Protein AF-A0A8H5ZU54-F1 (afdb_monomer_lite)

Foldseek 3Di:
DEAEAAPVVVLPDPPCPVNNVVRVVLLVVLVVCLVPDQAAYEHEDAAPPDDDNVPDPPSQVSCVVVQWHHHYPVNVVVVVVVPVVDSDHYDYDTDGNAAEVPRDDPDPDPVCVVVRHYDDDPVPDPDPDPPPDD

Secondary structure (DSSP, 8-state):
-EEEEE-GGGGT-TT-HHHHHHHHHHHHHHHHHTTTS--EEEEE-PBSSSSTTTT-HHHHHHHHHTTEEPBPHHHHHHHHHHHTTS--SEEEE-EE-PBPTTPPPSS--HHHHHH--BPPPGGGSPPPPP----

Sequence (134 aa):
MVLFSSCGQFFGFPGQASYASGNAFLDALATYRSQGDNTVAMQWTSWNEIGMATSSAFVKAELATKGITGISREEAFQAWMHISKYNIDHAVVLLGHTLEEGEPLPLPSPLLADIAIRKISSYLIPPPTPISCF

Structure (mmCIF, N/CA/C/O backbone):
data_AF-A0A8H5ZU54-F1
#
_entry.id   AF-A0A8H5ZU54-F1
#
loop_
_atom_site.group_PDB
_atom_site.id
_atom_site.type_symbol
_atom_site.label_atom_id
_atom_site.label_alt_id
_atom_site.label_comp_id
_atom_site.label_asym_id
_atom_site.label_entity_id
_atom_site.label_seq_id
_atom_site.pdbx_PDB_ins_code
_atom_site.Cartn_x
_atom_site.Cartn_y
_atom_site.Cartn_z
_atom_site.occupancy
_atom_site.B_iso_or_equiv
_atom_site.auth_seq_id
_atom_site.auth_comp_id
_atom_site.auth_asym_id
_atom_site.auth_atom_id
_atom_site.pdbx_PDB_model_num
ATOM 1 N N . MET A 1 1 ? 16.204 -4.373 -6.348 1.00 91.38 1 MET A N 1
ATOM 2 C CA . MET A 1 1 ? 15.835 -2.969 -6.034 1.00 91.38 1 MET A CA 1
ATOM 3 C C . MET A 1 1 ? 14.470 -2.934 -5.352 1.00 91.38 1 MET A C 1
ATOM 5 O O . MET A 1 1 ? 13.627 -3.744 -5.706 1.00 91.38 1 MET A O 1
ATOM 9 N N . VAL A 1 2 ? 14.231 -2.020 -4.405 1.00 95.38 2 VAL A N 1
ATOM 10 C CA . VAL A 1 2 ? 12.900 -1.841 -3.793 1.00 95.38 2 VAL A CA 1
ATOM 11 C C . VAL A 1 2 ? 12.373 -0.446 -4.103 1.00 95.38 2 VAL A C 1
ATOM 13 O O . VAL A 1 2 ? 13.048 0.543 -3.821 1.00 95.38 2 VAL A O 1
ATOM 16 N N . LEU A 1 3 ? 11.185 -0.378 -4.696 1.00 96.94 3 LEU A N 1
ATOM 17 C CA . LEU A 1 3 ? 10.477 0.855 -5.021 1.00 96.94 3 LEU A CA 1
ATOM 18 C C . LEU A 1 3 ? 9.355 1.081 -4.008 1.00 96.94 3 LEU A C 1
ATOM 20 O O . LEU A 1 3 ? 8.595 0.167 -3.690 1.00 96.94 3 LEU A O 1
ATOM 24 N N . PHE A 1 4 ? 9.254 2.307 -3.506 1.00 95.69 4 PHE A N 1
ATOM 25 C CA . PHE A 1 4 ? 8.218 2.706 -2.559 1.00 95.69 4 PHE A CA 1
ATOM 26 C C . PHE A 1 4 ? 7.066 3.318 -3.347 1.00 95.69 4 PHE A C 1
ATOM 28 O O . PHE A 1 4 ? 7.107 4.494 -3.701 1.00 95.69 4 PHE A O 1
ATOM 35 N N . SER A 1 5 ? 6.082 2.478 -3.648 1.00 95.38 5 SER A N 1
ATOM 36 C CA . SER A 1 5 ? 4.835 2.851 -4.305 1.00 95.38 5 SER A CA 1
ATOM 37 C C . SER A 1 5 ? 3.727 3.040 -3.256 1.00 95.38 5 SER A C 1
ATOM 39 O O . SER A 1 5 ? 3.948 2.903 -2.047 1.00 95.38 5 SER A O 1
ATOM 41 N N . SER A 1 6 ? 2.507 3.329 -3.698 1.00 92.94 6 SER A N 1
ATOM 42 C CA . SER A 1 6 ? 1.345 3.497 -2.833 1.00 92.94 6 SER A CA 1
ATOM 43 C C . SER A 1 6 ? 0.110 2.819 -3.399 1.00 92.94 6 SER A C 1
ATOM 45 O O . SER A 1 6 ? -0.189 2.909 -4.586 1.00 92.94 6 SER A O 1
ATOM 47 N N . CYS A 1 7 ? -0.670 2.210 -2.511 1.00 90.62 7 CYS A N 1
ATOM 48 C CA . CYS A 1 7 ? -1.976 1.651 -2.841 1.00 90.62 7 CYS A CA 1
ATOM 49 C C . CYS A 1 7 ? -3.119 2.679 -2.709 1.00 90.62 7 CYS A C 1
ATOM 51 O O . CYS A 1 7 ? -4.286 2.324 -2.856 1.00 90.62 7 CYS A O 1
ATOM 53 N N . GLY A 1 8 ? -2.819 3.961 -2.443 1.00 83.94 8 GLY A N 1
ATOM 54 C CA . GLY A 1 8 ? -3.826 5.012 -2.227 1.00 83.94 8 GLY A CA 1
ATOM 55 C C . GLY A 1 8 ? -4.793 5.209 -3.403 1.00 83.94 8 GLY A C 1
ATOM 56 O O . GLY A 1 8 ? -5.949 5.585 -3.215 1.00 83.94 8 GLY A O 1
ATOM 57 N N . 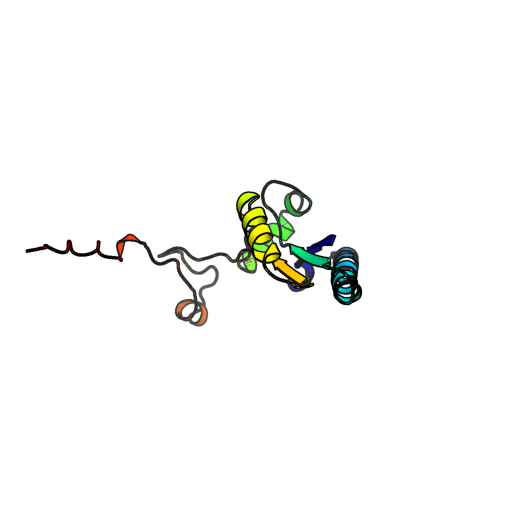GLN A 1 9 ? -4.341 4.883 -4.613 1.00 83.00 9 GLN A N 1
ATOM 58 C CA . GLN A 1 9 ? -5.141 4.886 -5.839 1.00 83.00 9 GLN A CA 1
ATOM 59 C C . GLN A 1 9 ? -6.335 3.919 -5.807 1.00 83.00 9 GLN A C 1
ATOM 61 O O . GLN A 1 9 ? -7.357 4.218 -6.418 1.00 83.00 9 GLN A O 1
ATOM 66 N N . PHE A 1 10 ? -6.269 2.822 -5.042 1.00 84.81 10 PHE A N 1
ATOM 67 C CA . PHE A 1 10 ? -7.401 1.898 -4.884 1.00 84.81 10 PHE A CA 1
ATOM 68 C C . PHE A 1 10 ? -8.570 2.517 -4.114 1.00 84.81 10 PHE A C 1
ATOM 70 O O . PHE A 1 10 ? -9.707 2.077 -4.254 1.00 84.81 10 PHE A O 1
ATOM 77 N N . PHE A 1 11 ? -8.302 3.551 -3.314 1.00 81.88 11 PHE A N 1
ATOM 78 C CA . PHE A 1 11 ? -9.310 4.211 -2.486 1.00 81.88 11 PHE A CA 1
ATOM 79 C C . PHE A 1 11 ? -9.875 5.481 -3.126 1.00 81.88 11 PHE A C 1
ATOM 81 O O . PHE A 1 11 ? -10.866 6.012 -2.626 1.00 81.88 11 PHE A O 1
ATOM 88 N N . GLY A 1 12 ? -9.282 5.945 -4.233 1.00 75.94 12 GLY A N 1
ATOM 89 C CA . GLY A 1 12 ? -9.834 7.017 -5.062 1.00 75.94 12 GLY A CA 1
ATOM 90 C C . GLY A 1 12 ? -9.888 8.389 -4.385 1.00 75.94 12 GLY A C 1
ATOM 91 O O . GLY A 1 12 ? -10.869 9.109 -4.553 1.00 75.94 12 GLY A O 1
ATOM 92 N N . PHE A 1 13 ? -8.863 8.771 -3.615 1.00 77.44 13 PHE A N 1
ATOM 93 C CA . PHE A 1 13 ? -8.866 10.071 -2.937 1.00 77.44 13 PHE A CA 1
ATOM 94 C C . PHE A 1 13 ? -8.803 11.246 -3.935 1.00 77.44 13 PHE A C 1
ATOM 96 O O . PHE A 1 13 ? -7.914 11.277 -4.797 1.00 77.44 13 PHE A O 1
ATOM 103 N N . PRO A 1 14 ? -9.688 12.254 -3.808 1.00 79.81 14 PRO A N 1
ATOM 104 C CA . PRO A 1 14 ? -9.642 13.451 -4.640 1.00 79.81 14 PRO A CA 1
ATOM 105 C C . PRO A 1 14 ? -8.274 14.147 -4.598 1.00 79.81 14 PRO A C 1
ATOM 107 O O . PRO A 1 14 ? -7.626 14.221 -3.555 1.00 79.81 14 PRO A O 1
ATOM 110 N N . GLY A 1 15 ? -7.828 14.671 -5.743 1.00 83.94 15 GLY A N 1
ATOM 111 C CA . GLY A 1 15 ? -6.566 15.415 -5.852 1.00 83.94 15 GLY A CA 1
ATOM 112 C C . GLY A 1 15 ? -5.295 14.559 -5.936 1.00 83.94 15 GLY A C 1
ATOM 113 O O . GLY A 1 15 ? -4.207 15.115 -6.041 1.00 83.94 15 GLY A O 1
ATOM 114 N N . GLN A 1 16 ? -5.403 13.226 -5.947 1.00 85.31 16 GLN A N 1
ATOM 115 C CA . GLN A 1 16 ? -4.245 12.321 -5.997 1.00 85.31 16 GLN A CA 1
ATOM 116 C C . GLN A 1 16 ? -3.862 11.861 -7.413 1.00 85.31 16 GLN A C 1
ATOM 118 O O . GLN A 1 16 ? -3.058 10.950 -7.545 1.00 85.31 16 GLN A O 1
ATOM 123 N N . ALA A 1 17 ? -4.385 12.463 -8.487 1.00 89.44 17 ALA A N 1
ATOM 124 C CA . ALA A 1 17 ? -4.145 11.981 -9.857 1.00 89.44 17 ALA A CA 1
ATOM 125 C C . ALA A 1 17 ? -2.649 11.940 -10.238 1.00 89.44 17 ALA A C 1
ATOM 127 O O . ALA A 1 17 ? -2.158 10.921 -10.730 1.00 89.44 17 ALA A O 1
ATOM 128 N N . SER A 1 18 ? -1.902 13.013 -9.960 1.00 91.75 18 SER A N 1
ATOM 129 C CA . SER A 1 18 ? -0.455 13.059 -10.219 1.00 91.75 18 SER A CA 1
ATOM 130 C C . SER A 1 18 ? 0.317 12.078 -9.333 1.00 91.75 18 SER A C 1
ATOM 132 O O . SER A 1 18 ? 1.248 11.426 -9.799 1.00 91.75 18 SER A O 1
ATOM 134 N N . TYR A 1 19 ? -0.098 11.934 -8.070 1.00 90.56 19 TYR A N 1
ATOM 135 C CA . TYR A 1 19 ? 0.495 10.981 -7.132 1.00 90.56 19 TYR A CA 1
ATOM 136 C C . TYR A 1 19 ? 0.261 9.534 -7.585 1.00 90.56 19 TYR A C 1
ATOM 138 O O . TYR A 1 19 ? 1.207 8.759 -7.681 1.00 90.56 19 TYR A O 1
ATOM 146 N N . ALA A 1 20 ? -0.974 9.182 -7.941 1.00 92.19 20 ALA A N 1
ATOM 147 C CA . ALA A 1 20 ? -1.340 7.877 -8.480 1.00 92.19 20 ALA A CA 1
ATOM 148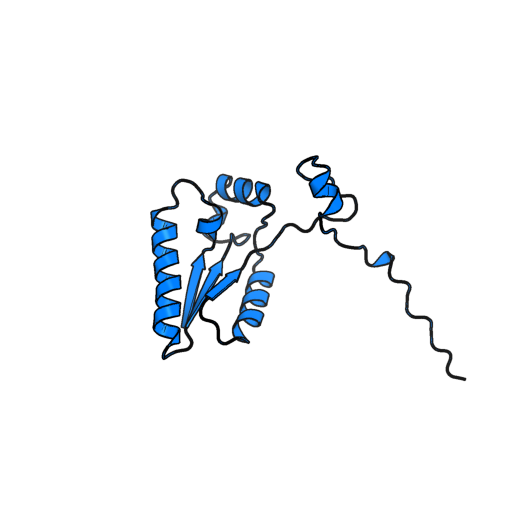 C C . ALA A 1 20 ? -0.552 7.561 -9.756 1.00 92.19 20 ALA A C 1
ATOM 150 O O . ALA A 1 20 ? 0.022 6.487 -9.865 1.00 92.19 20 ALA A O 1
ATOM 151 N N . SER A 1 21 ? -0.420 8.525 -10.672 1.00 94.69 21 SER A N 1
ATOM 152 C CA . SER A 1 21 ? 0.358 8.343 -11.906 1.00 94.69 21 SER A CA 1
ATOM 153 C C . SER A 1 21 ? 1.836 8.037 -11.627 1.00 94.69 21 SER A C 1
ATOM 155 O O . SER A 1 21 ? 2.416 7.157 -12.260 1.00 94.69 21 SER A O 1
ATOM 157 N N . GLY A 1 22 ? 2.444 8.727 -10.656 1.00 95.75 22 GLY A N 1
ATOM 158 C CA . GLY A 1 22 ? 3.823 8.463 -10.238 1.00 95.75 22 GLY A CA 1
ATOM 159 C C . GLY A 1 22 ? 4.000 7.076 -9.616 1.00 95.75 22 GLY A C 1
ATOM 160 O O . GLY A 1 22 ? 4.949 6.372 -9.949 1.00 95.75 22 GLY A O 1
ATOM 161 N N . ASN A 1 23 ? 3.068 6.653 -8.762 1.00 96.19 23 ASN A N 1
ATOM 162 C CA . ASN A 1 23 ? 3.100 5.321 -8.153 1.00 96.19 23 ASN A CA 1
ATOM 163 C C . ASN A 1 23 ? 2.852 4.210 -9.188 1.00 96.19 23 ASN A C 1
ATOM 165 O O . ASN A 1 23 ? 3.613 3.248 -9.236 1.00 96.19 23 ASN A O 1
ATOM 169 N N . ALA A 1 24 ? 1.898 4.398 -10.103 1.00 95.81 24 ALA A N 1
ATOM 170 C CA . ALA A 1 24 ? 1.651 3.478 -11.211 1.00 95.81 24 ALA A CA 1
ATOM 171 C C . ALA A 1 24 ? 2.881 3.313 -12.121 1.00 95.81 24 ALA A C 1
ATOM 173 O O . ALA A 1 24 ? 3.162 2.213 -12.595 1.00 95.81 24 ALA A O 1
ATOM 174 N N . PHE A 1 25 ? 3.658 4.382 -12.334 1.00 97.12 25 PHE A N 1
ATOM 175 C CA . PHE A 1 25 ? 4.942 4.282 -13.028 1.00 97.12 25 PHE A CA 1
ATOM 176 C C . PHE A 1 25 ? 5.937 3.389 -12.273 1.00 97.12 25 PHE A C 1
ATOM 178 O O . PHE A 1 25 ? 6.599 2.568 -12.903 1.00 97.12 25 PHE A O 1
ATOM 185 N N . LEU A 1 26 ? 6.043 3.509 -10.944 1.00 97.44 26 LEU A N 1
ATOM 186 C CA . LEU A 1 26 ? 6.920 2.649 -10.138 1.00 97.44 26 LEU A CA 1
ATOM 187 C C . LEU A 1 26 ? 6.487 1.179 -10.192 1.00 97.44 26 LEU A C 1
ATOM 189 O O . LEU A 1 26 ? 7.338 0.301 -10.335 1.00 97.44 26 LEU A O 1
ATOM 193 N N . ASP A 1 27 ? 5.181 0.919 -10.133 1.00 96.94 27 ASP A N 1
ATOM 194 C CA . ASP A 1 27 ? 4.613 -0.429 -10.239 1.00 96.94 27 ASP A CA 1
ATOM 195 C C . ASP A 1 27 ? 4.935 -1.060 -11.610 1.00 96.94 27 ASP A C 1
ATOM 197 O O . ASP A 1 27 ? 5.428 -2.190 -11.703 1.00 96.94 27 ASP A O 1
ATOM 201 N N . ALA A 1 28 ? 4.745 -0.296 -12.691 1.00 97.00 28 ALA A N 1
ATOM 202 C CA . ALA A 1 28 ? 5.087 -0.725 -14.045 1.00 97.00 28 ALA A CA 1
ATOM 203 C C . ALA A 1 28 ? 6.603 -0.905 -14.234 1.00 97.00 28 ALA A C 1
ATOM 205 O O . ALA A 1 28 ? 7.041 -1.843 -14.901 1.00 97.00 28 ALA A O 1
ATOM 206 N N . LEU A 1 29 ? 7.421 -0.042 -13.624 1.00 96.75 29 LEU A N 1
ATOM 207 C CA . LEU A 1 29 ? 8.878 -0.145 -13.667 1.00 96.75 29 LEU A CA 1
ATOM 208 C C . LEU A 1 29 ? 9.374 -1.415 -12.969 1.00 96.75 29 LEU A C 1
ATOM 210 O O . LEU A 1 29 ? 10.289 -2.060 -13.483 1.00 96.75 29 LEU A O 1
ATOM 214 N N . ALA A 1 30 ? 8.787 -1.793 -11.830 1.00 97.19 30 ALA A N 1
ATOM 215 C CA . ALA A 1 30 ? 9.121 -3.050 -11.165 1.00 97.19 30 ALA A CA 1
ATOM 216 C C . ALA A 1 30 ? 8.806 -4.253 -12.061 1.00 97.19 30 ALA A C 1
ATOM 218 O O . ALA A 1 30 ? 9.683 -5.088 -12.272 1.00 97.19 30 ALA A O 1
ATOM 219 N N . THR A 1 31 ? 7.624 -4.263 -12.681 1.00 96.12 31 THR A N 1
ATOM 220 C CA . THR A 1 31 ? 7.200 -5.306 -13.634 1.00 96.12 31 THR A CA 1
ATOM 221 C C . THR A 1 31 ? 8.129 -5.397 -14.849 1.00 96.12 31 THR A C 1
ATOM 223 O O . THR A 1 31 ? 8.493 -6.478 -15.301 1.00 96.12 31 THR A O 1
ATOM 226 N N . TYR A 1 32 ? 8.555 -4.259 -15.399 1.00 96.00 32 TYR A N 1
ATOM 227 C CA . TYR A 1 32 ? 9.497 -4.245 -16.519 1.00 96.00 32 TYR A CA 1
ATOM 228 C C . TYR A 1 32 ? 10.866 -4.819 -16.120 1.00 96.00 32 TYR A C 1
ATOM 230 O O . TYR A 1 32 ? 11.486 -5.562 -16.879 1.00 96.00 32 TYR A O 1
ATOM 238 N N . ARG A 1 33 ? 11.344 -4.491 -14.914 1.00 95.31 33 ARG A N 1
ATOM 239 C CA . ARG A 1 33 ? 12.658 -4.924 -14.419 1.00 95.31 33 ARG A CA 1
ATOM 240 C C . ARG A 1 33 ? 12.682 -6.362 -13.914 1.00 95.31 33 ARG A C 1
ATOM 242 O O . ARG A 1 33 ? 13.750 -6.971 -13.968 1.00 95.31 33 ARG A O 1
ATOM 249 N N . SER A 1 34 ? 11.548 -6.909 -13.475 1.00 92.31 34 SER A N 1
ATOM 250 C CA . SER A 1 34 ? 11.443 -8.274 -12.937 1.00 92.31 34 SER A CA 1
ATOM 251 C C . SER A 1 34 ? 11.844 -9.363 -13.939 1.00 92.31 34 SER A C 1
ATOM 253 O O . SER A 1 34 ? 12.181 -10.478 -13.552 1.00 92.31 34 SER A O 1
ATOM 255 N N . GLN A 1 35 ? 11.921 -9.013 -15.226 1.00 87.50 35 GLN A N 1
ATOM 256 C CA . GLN A 1 35 ? 12.395 -9.875 -16.310 1.00 87.50 35 GLN A CA 1
ATOM 257 C C . GLN A 1 35 ? 13.911 -10.145 -16.286 1.00 87.50 35 GLN A C 1
ATOM 259 O O . GLN A 1 35 ? 14.369 -11.073 -16.950 1.00 87.50 35 GLN A O 1
ATOM 264 N N . GLY A 1 36 ? 14.702 -9.349 -15.559 1.00 88.06 36 GLY A N 1
ATOM 265 C CA . GLY A 1 36 ? 16.167 -9.477 -15.544 1.00 88.06 36 GLY A CA 1
ATOM 266 C C . GLY A 1 36 ? 16.859 -9.064 -14.244 1.00 88.06 36 GLY A C 1
ATOM 267 O O . GLY A 1 36 ? 18.074 -9.203 -14.135 1.00 88.06 36 GLY A O 1
ATOM 268 N N . ASP A 1 37 ? 16.115 -8.560 -13.262 1.00 90.00 37 ASP A N 1
ATOM 269 C CA . ASP A 1 37 ? 16.603 -8.185 -11.935 1.00 90.00 37 ASP A CA 1
ATOM 270 C C . ASP A 1 37 ? 15.496 -8.414 -10.896 1.00 90.00 37 ASP A C 1
ATOM 272 O O . ASP A 1 37 ? 14.309 -8.325 -11.201 1.00 90.00 37 ASP A O 1
ATOM 276 N N . ASN A 1 38 ? 15.869 -8.651 -9.641 1.00 90.62 38 ASN A N 1
ATOM 277 C CA . ASN A 1 38 ? 14.921 -8.730 -8.537 1.00 90.62 38 ASN A CA 1
ATOM 278 C C . ASN A 1 38 ? 14.516 -7.307 -8.114 1.00 90.62 38 ASN A C 1
ATOM 280 O O . ASN A 1 38 ? 15.155 -6.676 -7.263 1.00 90.62 38 ASN A O 1
ATOM 284 N N . THR A 1 39 ? 13.487 -6.763 -8.765 1.00 95.75 39 THR A N 1
ATOM 285 C CA . THR A 1 39 ? 12.883 -5.469 -8.426 1.00 95.75 39 THR A CA 1
ATOM 286 C C . THR A 1 39 ? 11.454 -5.659 -7.937 1.00 95.75 39 THR A C 1
ATOM 288 O O . THR A 1 39 ? 10.651 -6.251 -8.645 1.00 95.75 39 THR A O 1
ATOM 291 N N . VAL A 1 40 ? 11.133 -5.085 -6.775 1.00 96.88 40 VAL A N 1
ATOM 292 C CA . VAL A 1 40 ? 9.785 -5.105 -6.190 1.00 96.88 40 VAL A CA 1
ATOM 293 C C . VAL A 1 40 ? 9.286 -3.688 -5.917 1.00 96.88 40 VAL A C 1
ATOM 295 O O . VAL A 1 40 ? 10.014 -2.863 -5.359 1.00 96.88 40 VAL A O 1
ATOM 298 N N . ALA A 1 41 ? 8.042 -3.401 -6.294 1.00 97.81 41 ALA A N 1
ATOM 299 C CA . ALA A 1 41 ? 7.293 -2.231 -5.858 1.00 97.81 41 ALA A CA 1
ATOM 300 C C . ALA A 1 41 ? 6.415 -2.597 -4.655 1.00 97.81 41 ALA A C 1
ATOM 302 O O . ALA A 1 41 ? 5.484 -3.396 -4.756 1.00 97.81 41 ALA A O 1
ATOM 303 N N . MET A 1 42 ? 6.717 -2.011 -3.497 1.00 97.44 42 MET A N 1
ATOM 304 C CA . MET A 1 42 ? 5.892 -2.142 -2.298 1.00 97.44 42 MET A CA 1
ATOM 305 C C . MET A 1 42 ? 4.899 -0.982 -2.259 1.00 97.44 42 MET A C 1
ATOM 307 O O . MET A 1 42 ? 5.300 0.174 -2.133 1.00 97.44 42 MET A O 1
ATOM 311 N N . GLN A 1 43 ? 3.615 -1.293 -2.402 1.00 96.19 43 GLN A N 1
ATOM 312 C CA . GLN A 1 43 ? 2.504 -0.348 -2.458 1.00 96.19 43 GLN A CA 1
ATOM 313 C C . GLN A 1 43 ? 1.939 -0.138 -1.054 1.00 96.19 43 GLN A C 1
ATOM 315 O O . GLN A 1 43 ? 1.120 -0.922 -0.575 1.00 96.19 43 GLN A O 1
ATOM 320 N N . TRP A 1 44 ? 2.385 0.922 -0.387 1.00 94.00 44 TRP A N 1
ATOM 321 C CA . TRP A 1 44 ? 2.024 1.201 1.001 1.00 94.00 44 TRP A CA 1
ATOM 322 C C . TRP A 1 44 ? 0.713 1.987 1.128 1.00 94.00 44 TRP A C 1
ATOM 324 O O . TRP A 1 44 ? 0.447 2.914 0.351 1.00 94.00 44 TRP A O 1
ATOM 334 N N . THR A 1 45 ? -0.072 1.667 2.161 1.00 90.44 45 THR A N 1
ATOM 335 C CA . THR A 1 45 ? -1.074 2.589 2.723 1.00 90.44 45 THR A CA 1
ATOM 336 C C . THR A 1 45 ? -0.418 3.593 3.687 1.00 90.44 45 THR A C 1
ATOM 338 O O . THR A 1 45 ? 0.806 3.664 3.792 1.00 90.44 45 THR A O 1
ATOM 341 N N . SER A 1 46 ? -1.218 4.405 4.381 1.00 86.94 46 SER A N 1
ATOM 342 C CA . SER A 1 46 ? -0.753 5.368 5.387 1.00 86.94 46 SER A CA 1
ATOM 343 C C . SER A 1 46 ? 0.104 4.706 6.470 1.00 86.94 46 SER A C 1
ATOM 345 O O . SER A 1 46 ? -0.341 3.765 7.118 1.00 86.94 46 SER A O 1
ATOM 347 N N . TRP A 1 47 ? 1.289 5.256 6.737 1.00 87.56 47 TRP A N 1
ATOM 348 C CA . TRP A 1 47 ? 2.070 4.924 7.933 1.00 87.56 47 TRP A CA 1
ATOM 349 C C . TRP A 1 47 ? 1.666 5.848 9.087 1.00 87.56 47 TRP A C 1
ATOM 351 O O . TRP A 1 47 ? 1.318 7.015 8.880 1.00 87.56 47 TRP A O 1
ATOM 361 N N . ASN A 1 48 ? 1.682 5.322 10.306 1.00 81.94 48 ASN A N 1
ATOM 362 C CA . ASN A 1 48 ? 1.445 6.085 11.523 1.00 81.94 48 ASN A CA 1
ATOM 363 C C . ASN A 1 48 ? 2.651 6.970 11.847 1.00 81.94 48 ASN A C 1
ATOM 365 O O . ASN A 1 48 ? 3.777 6.674 11.457 1.00 81.94 48 ASN A O 1
ATOM 369 N N . GLU A 1 49 ? 2.389 8.042 12.601 1.00 67.81 49 GLU A N 1
ATOM 370 C CA . GLU A 1 49 ? 3.381 8.886 13.295 1.00 67.81 49 GLU A CA 1
ATOM 371 C C . GLU A 1 49 ? 4.369 9.685 12.425 1.00 67.81 49 GLU A C 1
ATOM 373 O O . GLU A 1 49 ? 4.847 10.727 12.868 1.00 67.81 49 GLU A O 1
ATOM 378 N N . ILE A 1 50 ? 4.631 9.282 11.179 1.00 66.12 50 ILE A N 1
ATOM 379 C CA . ILE A 1 50 ? 5.622 9.898 10.289 1.00 66.12 50 ILE A CA 1
ATOM 380 C C . ILE A 1 50 ? 5.162 9.936 8.820 1.00 66.12 50 ILE A C 1
ATOM 382 O O . ILE A 1 50 ? 4.376 9.111 8.361 1.00 66.12 50 ILE A O 1
ATOM 386 N N . GLY A 1 51 ? 5.688 10.895 8.050 1.00 64.31 51 GLY A N 1
ATOM 387 C CA . GLY A 1 51 ? 5.554 10.932 6.586 1.00 64.31 51 GLY A CA 1
ATOM 388 C C . GLY A 1 51 ? 4.317 11.656 6.035 1.00 64.31 51 GLY A C 1
ATOM 389 O O . GLY A 1 51 ? 3.588 12.337 6.753 1.00 64.31 51 GLY A O 1
ATOM 390 N N . MET A 1 52 ? 4.091 11.514 4.722 1.00 64.94 52 MET A N 1
ATOM 391 C CA . MET A 1 52 ? 3.093 12.273 3.939 1.00 64.94 52 MET A CA 1
ATOM 392 C C . MET A 1 52 ? 1.645 12.135 4.431 1.00 64.94 52 MET A C 1
ATOM 394 O O . MET A 1 52 ? 0.831 13.016 4.178 1.00 64.94 52 MET A O 1
ATOM 398 N N . ALA A 1 53 ? 1.311 11.053 5.136 1.00 61.06 53 ALA A N 1
ATOM 399 C CA . ALA A 1 53 ? -0.045 10.812 5.625 1.00 61.06 53 ALA A CA 1
ATOM 400 C C . ALA A 1 53 ? -0.346 11.502 6.968 1.00 61.06 53 ALA A C 1
ATOM 402 O O . ALA A 1 53 ? -1.504 11.615 7.373 1.00 61.06 53 ALA A O 1
ATOM 403 N N . THR A 1 54 ? 0.677 12.002 7.668 1.00 58.03 54 THR A N 1
ATOM 404 C CA . THR A 1 54 ? 0.492 12.710 8.945 1.00 58.03 54 THR A CA 1
ATOM 405 C C . THR A 1 54 ? -0.161 14.079 8.782 1.00 58.03 54 THR A C 1
ATOM 407 O O . THR A 1 54 ? -0.837 14.529 9.704 1.00 58.03 54 THR A O 1
ATOM 410 N N . SER A 1 55 ? -0.026 14.704 7.609 1.00 59.22 55 SER A N 1
ATOM 411 C CA . SER A 1 55 ? -0.494 16.067 7.335 1.00 59.22 55 SER A CA 1
ATOM 412 C C . SER A 1 55 ? -1.951 16.164 6.870 1.00 59.22 55 SER A C 1
ATOM 414 O O . SER A 1 55 ? -2.471 17.273 6.772 1.00 59.22 55 SER A O 1
ATOM 416 N N . SER A 1 56 ? -2.637 15.042 6.607 1.00 70.44 56 SER A N 1
ATOM 417 C CA . SER A 1 56 ? -4.014 15.053 6.096 1.00 70.44 56 SER A CA 1
ATOM 418 C C . SER A 1 56 ? -4.976 14.279 6.995 1.00 70.44 56 SER A C 1
ATOM 420 O O . SER A 1 56 ? -5.156 13.067 6.864 1.00 70.44 56 SER A O 1
ATOM 422 N N . ALA A 1 57 ? -5.649 15.005 7.892 1.00 75.81 57 ALA A N 1
ATOM 423 C CA . ALA A 1 57 ? -6.756 14.469 8.689 1.00 75.81 57 ALA A CA 1
ATOM 424 C C . ALA A 1 57 ? -7.881 13.900 7.804 1.00 75.81 57 ALA A C 1
ATOM 426 O O . ALA A 1 57 ? -8.506 12.907 8.166 1.00 75.81 57 ALA A O 1
ATOM 427 N N . PHE A 1 58 ? -8.082 14.485 6.618 1.00 79.00 58 PHE A N 1
ATOM 428 C CA . PHE A 1 58 ? -9.051 14.011 5.632 1.00 79.00 58 PHE A CA 1
ATOM 429 C C . PHE A 1 58 ? -8.717 12.604 5.119 1.00 79.00 58 PHE A C 1
ATOM 431 O O . PHE A 1 58 ? -9.572 11.726 5.154 1.00 79.00 58 PHE A O 1
ATOM 438 N N . VAL A 1 59 ? -7.467 12.356 4.707 1.00 78.44 59 VAL A N 1
ATOM 439 C CA . VAL A 1 59 ? -7.046 11.029 4.217 1.00 78.44 59 VAL A CA 1
ATOM 440 C C . VAL A 1 59 ? -7.180 9.974 5.315 1.00 78.44 59 VAL A C 1
ATOM 442 O O . VAL A 1 59 ? -7.644 8.871 5.046 1.00 78.44 59 VAL A O 1
ATOM 445 N N . LYS A 1 60 ? -6.838 10.313 6.564 1.00 79.50 60 LYS A N 1
ATOM 446 C CA . LYS A 1 60 ? -7.022 9.404 7.706 1.00 79.50 60 LYS A CA 1
ATOM 447 C C . LYS A 1 60 ? -8.494 9.070 7.954 1.00 79.50 60 LYS A C 1
ATOM 449 O O . LYS A 1 60 ? -8.816 7.904 8.152 1.00 79.50 60 LYS A O 1
ATOM 454 N N . ALA A 1 61 ? -9.376 10.070 7.923 1.00 81.50 61 ALA A N 1
ATOM 455 C CA . ALA A 1 61 ? -10.810 9.858 8.103 1.00 81.50 61 ALA A CA 1
ATOM 456 C C . ALA A 1 61 ? -11.396 8.978 6.987 1.00 81.50 61 ALA A C 1
ATOM 458 O O . ALA A 1 61 ? -12.102 8.018 7.276 1.00 81.50 61 ALA A O 1
ATOM 459 N N . GLU A 1 62 ? -11.045 9.242 5.727 1.00 82.12 62 GLU A N 1
ATOM 460 C CA . GLU A 1 62 ? -11.490 8.436 4.583 1.00 82.12 62 GLU A CA 1
ATOM 461 C C . GLU A 1 62 ? -10.938 7.003 4.589 1.00 82.12 62 GLU A C 1
ATOM 463 O O . GLU A 1 62 ? -11.615 6.075 4.155 1.00 82.12 62 GLU A O 1
ATOM 468 N N . LEU A 1 63 ? -9.717 6.778 5.081 1.00 84.25 63 LEU A N 1
ATOM 469 C CA . LEU A 1 6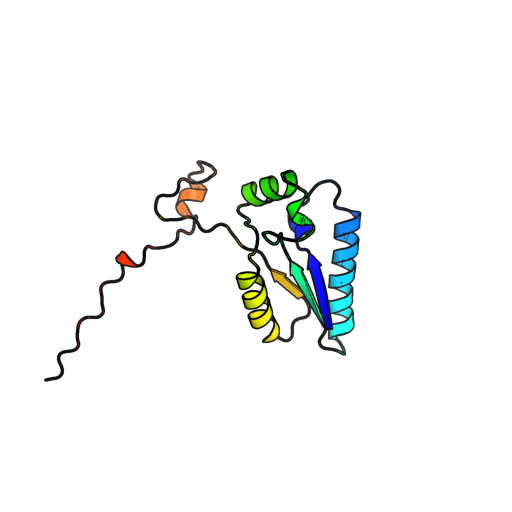3 ? -9.206 5.418 5.281 1.00 84.25 63 LEU A CA 1
ATOM 470 C C . LEU A 1 63 ? -9.988 4.690 6.380 1.00 84.25 63 LEU A C 1
ATOM 472 O O . LEU A 1 63 ? -10.364 3.532 6.196 1.00 84.25 63 LEU A O 1
ATOM 476 N N . ALA A 1 64 ? -10.312 5.380 7.477 1.00 83.31 64 ALA A N 1
ATOM 477 C CA . ALA A 1 64 ? -11.084 4.806 8.574 1.00 83.31 64 ALA A CA 1
ATOM 478 C C . ALA A 1 64 ? -12.504 4.396 8.142 1.00 83.31 64 ALA A C 1
ATOM 480 O O . ALA A 1 64 ? -12.967 3.325 8.531 1.00 83.31 64 ALA A O 1
ATOM 481 N N . THR A 1 65 ? -13.180 5.171 7.280 1.00 81.88 65 THR A N 1
ATOM 482 C CA . THR A 1 65 ? -14.501 4.776 6.739 1.00 81.88 65 THR A CA 1
ATOM 483 C C . THR A 1 65 ? -14.434 3.521 5.869 1.00 81.88 65 THR A C 1
ATOM 485 O O . THR A 1 65 ? -15.431 2.814 5.727 1.00 81.88 65 THR A O 1
ATOM 488 N N . LYS A 1 66 ? -13.258 3.215 5.312 1.00 82.75 66 LYS A N 1
ATOM 489 C CA . LYS A 1 66 ? -12.982 2.006 4.525 1.00 82.75 66 LYS A CA 1
ATOM 490 C C . LYS A 1 66 ? -12.425 0.859 5.374 1.00 82.75 66 LYS A C 1
ATOM 492 O O . LYS A 1 66 ? -12.036 -0.163 4.816 1.00 82.75 66 LYS A O 1
ATOM 497 N N . GLY A 1 67 ? -12.381 1.016 6.700 1.00 83.94 67 GLY A N 1
ATOM 498 C CA . GLY A 1 67 ? -11.841 0.014 7.616 1.00 83.94 67 GLY A CA 1
ATOM 499 C C . GLY A 1 67 ? -10.337 -0.187 7.453 1.00 83.94 67 GLY A C 1
ATOM 500 O O . GLY A 1 67 ? -9.856 -1.295 7.655 1.00 83.94 67 GLY A O 1
ATOM 501 N N . ILE A 1 68 ? -9.598 0.848 7.050 1.00 87.44 68 ILE A N 1
ATOM 502 C CA . ILE A 1 68 ? -8.144 0.800 6.894 1.00 87.44 68 ILE A CA 1
ATOM 503 C C . ILE A 1 68 ? -7.512 1.668 7.965 1.00 87.44 68 ILE A C 1
ATOM 505 O O . ILE A 1 68 ? -7.831 2.850 8.107 1.00 87.44 68 ILE A O 1
ATOM 509 N N . THR A 1 69 ? -6.590 1.074 8.703 1.00 87.56 69 THR A N 1
ATOM 510 C CA . THR A 1 69 ? -5.821 1.748 9.741 1.00 87.56 69 THR A CA 1
ATOM 511 C C . THR A 1 69 ? -4.418 2.060 9.232 1.00 87.56 69 THR A C 1
ATOM 513 O O . THR A 1 69 ? -3.974 1.570 8.187 1.00 87.56 69 THR A O 1
ATOM 516 N N . GLY A 1 70 ? -3.727 2.960 9.930 1.00 87.44 70 GLY A N 1
ATOM 517 C CA . GLY A 1 70 ? -2.348 3.270 9.588 1.00 87.44 70 GLY A CA 1
ATOM 518 C C . GLY A 1 70 ? -1.392 2.189 10.090 1.00 87.44 70 GLY A C 1
ATOM 519 O O . GLY A 1 70 ? -1.633 1.574 11.127 1.00 87.44 70 GLY A O 1
ATOM 520 N N . ILE A 1 71 ? -0.302 1.986 9.354 1.00 90.69 71 ILE A N 1
ATOM 521 C CA . ILE A 1 71 ? 0.730 0.983 9.635 1.00 90.69 71 ILE A CA 1
ATOM 522 C C . ILE A 1 71 ? 1.769 1.577 10.595 1.00 90.69 71 ILE A C 1
ATOM 524 O O . ILE A 1 71 ? 2.342 2.631 10.317 1.00 90.69 71 ILE A O 1
ATOM 528 N N . SER A 1 72 ? 2.045 0.913 11.714 1.00 90.50 72 SER A N 1
ATOM 529 C CA . SER A 1 72 ? 3.176 1.250 12.591 1.00 90.50 72 SER A CA 1
ATOM 530 C C . SER A 1 72 ? 4.525 0.930 11.940 1.00 90.50 72 SER A C 1
ATOM 532 O O . SER A 1 72 ? 4.632 0.145 10.997 1.00 90.50 72 SER A O 1
ATOM 534 N N . ARG A 1 73 ? 5.607 1.505 12.468 1.00 91.31 73 ARG A N 1
ATOM 535 C CA . ARG A 1 73 ? 6.959 1.199 11.987 1.00 91.31 73 ARG A CA 1
ATOM 536 C C . ARG A 1 73 ? 7.257 -0.300 12.076 1.00 91.31 73 ARG A C 1
ATOM 538 O O . ARG A 1 73 ? 7.814 -0.877 11.144 1.00 91.31 73 ARG A O 1
ATOM 545 N N . GLU A 1 74 ? 6.877 -0.921 13.184 1.00 92.81 74 GLU A N 1
ATOM 546 C CA . GLU A 1 74 ? 7.120 -2.329 13.474 1.00 92.81 74 GLU A CA 1
ATOM 547 C C . GLU A 1 74 ? 6.377 -3.223 12.477 1.00 92.81 74 GLU A C 1
ATOM 549 O O . GLU A 1 74 ? 6.995 -4.096 11.867 1.00 92.81 74 GLU A O 1
ATOM 554 N N . GLU A 1 75 ? 5.089 -2.966 12.236 1.00 94.00 75 GLU A N 1
ATOM 555 C CA . GLU A 1 75 ? 4.285 -3.695 11.243 1.00 94.00 75 GLU A CA 1
ATOM 556 C C . GLU A 1 75 ? 4.850 -3.548 9.831 1.00 94.00 75 GLU A C 1
ATOM 558 O O . GLU A 1 75 ? 4.906 -4.523 9.080 1.00 94.00 75 GLU A O 1
ATOM 563 N N . ALA A 1 76 ? 5.333 -2.357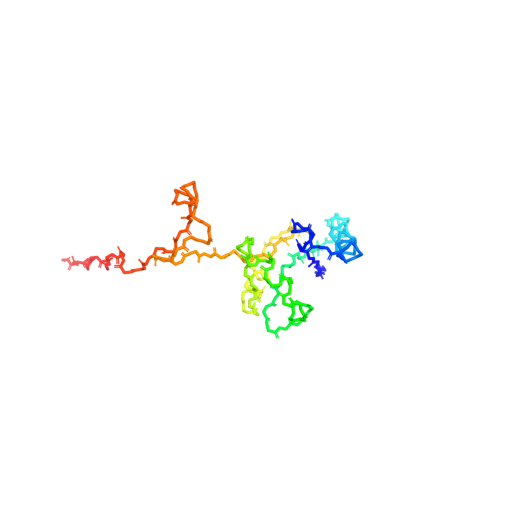 9.476 1.00 93.38 76 ALA A N 1
ATOM 564 C CA . ALA A 1 76 ? 5.926 -2.132 8.170 1.00 93.38 76 ALA A CA 1
ATOM 565 C C . ALA A 1 76 ? 7.204 -2.956 7.957 1.00 93.38 76 ALA A C 1
ATOM 567 O O . ALA A 1 76 ? 7.383 -3.561 6.897 1.00 93.38 76 ALA A O 1
ATOM 568 N N . PHE A 1 77 ? 8.077 -3.042 8.966 1.00 95.00 77 PHE A N 1
ATOM 569 C CA . PHE A 1 77 ? 9.257 -3.904 8.886 1.00 95.00 77 PHE A CA 1
ATOM 570 C C . PHE A 1 77 ? 8.896 -5.391 8.884 1.00 95.00 77 PHE A C 1
ATOM 572 O O . PHE A 1 77 ? 9.552 -6.163 8.186 1.00 95.00 77 PHE A O 1
ATOM 579 N N . GLN A 1 78 ? 7.842 -5.810 9.590 1.00 96.06 78 GLN A N 1
ATOM 580 C CA . GLN A 1 78 ? 7.349 -7.188 9.497 1.00 96.06 78 GLN A CA 1
ATOM 581 C C . GLN A 1 78 ? 6.855 -7.514 8.084 1.00 96.06 78 GLN A C 1
ATOM 583 O O . GLN A 1 78 ? 7.247 -8.537 7.520 1.00 96.06 78 GLN A O 1
ATOM 588 N N . ALA A 1 79 ? 6.068 -6.623 7.477 1.00 95.81 79 ALA A N 1
ATOM 589 C CA . ALA A 1 79 ? 5.622 -6.767 6.095 1.00 95.81 79 ALA A CA 1
ATOM 590 C C . ALA A 1 79 ? 6.812 -6.825 5.126 1.00 95.81 79 ALA A C 1
ATOM 592 O O . ALA A 1 79 ? 6.872 -7.717 4.283 1.00 95.81 79 ALA A O 1
ATOM 593 N N . TRP A 1 80 ? 7.807 -5.950 5.296 1.00 96.00 80 TRP A N 1
ATOM 594 C CA . TRP A 1 80 ? 9.037 -5.965 4.500 1.00 96.00 80 TRP A CA 1
ATOM 595 C C . TRP A 1 80 ? 9.766 -7.309 4.582 1.00 96.00 80 TRP A C 1
ATOM 597 O O . TRP A 1 80 ? 10.115 -7.900 3.560 1.00 96.00 80 TRP A O 1
ATOM 607 N N . MET A 1 81 ? 9.990 -7.808 5.801 1.00 97.06 81 MET A N 1
ATOM 608 C CA . MET A 1 81 ? 10.667 -9.086 6.041 1.00 97.06 81 MET A CA 1
ATOM 609 C C . MET A 1 81 ? 9.863 -10.283 5.536 1.00 97.06 81 MET A C 1
ATOM 611 O O . MET A 1 81 ? 10.435 -11.330 5.239 1.00 97.06 81 MET A O 1
ATOM 615 N N . HIS A 1 82 ? 8.539 -10.161 5.463 1.00 96.62 82 HIS A N 1
ATOM 616 C CA . HIS A 1 82 ? 7.684 -11.168 4.856 1.00 96.62 82 HIS A CA 1
ATOM 617 C C . HIS A 1 82 ? 7.804 -11.145 3.327 1.00 96.62 82 HIS A C 1
ATOM 619 O O . HIS A 1 82 ? 8.088 -12.180 2.730 1.00 96.62 82 HIS A O 1
ATOM 625 N N . ILE A 1 83 ? 7.661 -9.971 2.705 1.00 96.38 83 ILE A N 1
ATOM 626 C CA . ILE A 1 83 ? 7.714 -9.786 1.247 1.00 96.38 83 ILE A CA 1
ATOM 627 C C . ILE A 1 83 ? 9.071 -10.210 0.678 1.00 96.38 83 ILE A C 1
ATOM 629 O O . ILE A 1 83 ? 9.116 -10.848 -0.369 1.00 96.38 83 ILE A O 1
ATOM 633 N N . SER A 1 84 ? 10.172 -9.935 1.383 1.00 93.69 84 SER A N 1
ATOM 634 C CA . SER A 1 84 ? 11.531 -10.265 0.926 1.00 93.69 84 SER A CA 1
ATOM 635 C C . SER A 1 84 ? 11.798 -11.763 0.726 1.00 93.69 84 SER A C 1
ATOM 637 O O . SER A 1 84 ? 12.807 -12.128 0.125 1.00 93.69 84 SER A O 1
ATOM 639 N N . LYS A 1 85 ? 10.907 -12.636 1.209 1.00 95.62 85 LYS A N 1
ATOM 640 C CA . LYS A 1 85 ? 10.987 -14.093 1.030 1.00 95.62 85 LYS A CA 1
ATOM 641 C C . LYS A 1 85 ? 10.478 -14.558 -0.334 1.00 95.62 85 LYS A C 1
ATOM 643 O O . LYS A 1 85 ? 10.695 -15.713 -0.692 1.00 95.62 85 LYS A O 1
ATOM 648 N N . TYR A 1 86 ? 9.792 -13.691 -1.071 1.00 93.56 86 TYR A N 1
ATOM 649 C CA . TYR A 1 86 ? 9.139 -14.025 -2.328 1.00 93.56 86 TYR A CA 1
ATOM 650 C C . TYR A 1 86 ? 9.827 -13.324 -3.499 1.00 93.56 86 TYR A C 1
ATOM 652 O O . TYR A 1 86 ? 10.275 -12.186 -3.388 1.00 93.56 86 TYR A O 1
ATOM 660 N N . ASN A 1 87 ? 9.884 -14.005 -4.645 1.00 93.06 87 ASN A N 1
ATOM 661 C CA . ASN A 1 87 ? 10.328 -13.407 -5.901 1.00 93.06 87 ASN A CA 1
ATOM 662 C C . ASN A 1 87 ? 9.113 -12.847 -6.652 1.00 93.06 87 ASN A C 1
ATOM 664 O O . ASN A 1 87 ? 8.588 -13.487 -7.562 1.00 93.06 87 ASN A O 1
ATOM 668 N N . ILE A 1 88 ? 8.634 -11.695 -6.190 1.00 95.06 88 ILE A N 1
ATOM 669 C CA . ILE A 1 88 ? 7.477 -10.975 -6.731 1.00 95.06 88 ILE A CA 1
ATOM 670 C C . ILE A 1 88 ? 7.881 -9.545 -7.067 1.00 95.06 88 ILE A C 1
ATOM 672 O O . ILE A 1 88 ? 8.775 -8.982 -6.437 1.00 95.06 88 ILE A O 1
ATOM 676 N N . ASP A 1 89 ? 7.202 -8.944 -8.036 1.00 96.38 89 ASP A N 1
ATOM 677 C CA . ASP A 1 89 ? 7.483 -7.582 -8.490 1.00 96.38 89 ASP A CA 1
ATOM 678 C C . ASP A 1 89 ? 6.525 -6.532 -7.918 1.00 96.38 89 ASP A C 1
ATOM 680 O O . ASP A 1 89 ? 6.838 -5.342 -7.943 1.00 96.38 89 ASP A O 1
ATOM 684 N N . HIS A 1 90 ? 5.417 -6.951 -7.305 1.00 94.94 90 HIS A N 1
ATOM 685 C CA . HIS A 1 90 ? 4.483 -6.070 -6.613 1.00 94.94 90 HIS A CA 1
ATOM 686 C C . HIS A 1 90 ? 3.969 -6.694 -5.316 1.00 94.94 90 HIS A C 1
ATOM 688 O O . HIS A 1 90 ? 3.675 -7.886 -5.245 1.00 94.94 90 HIS A O 1
ATOM 694 N N . ALA A 1 91 ? 3.824 -5.866 -4.285 1.00 96.56 91 ALA A N 1
ATOM 695 C CA . ALA A 1 91 ? 3.202 -6.252 -3.027 1.00 96.56 91 ALA A CA 1
ATOM 696 C C . ALA A 1 91 ? 2.413 -5.079 -2.449 1.00 96.56 91 ALA A C 1
ATOM 698 O O . ALA A 1 91 ? 2.952 -3.984 -2.299 1.00 96.56 91 ALA A O 1
ATOM 699 N N . VAL A 1 92 ? 1.152 -5.309 -2.092 1.00 96.00 92 VAL A N 1
ATOM 700 C CA . VAL A 1 92 ? 0.318 -4.315 -1.406 1.00 96.00 92 VAL A CA 1
ATOM 701 C C . VAL A 1 92 ? 0.457 -4.496 0.094 1.00 96.00 92 VAL A C 1
ATOM 703 O O . VAL A 1 92 ? 0.286 -5.603 0.602 1.00 96.00 92 VAL A O 1
ATOM 706 N N . VAL A 1 93 ? 0.724 -3.404 0.808 1.00 95.19 93 VAL A N 1
ATOM 707 C CA . VAL A 1 93 ? 0.774 -3.396 2.268 1.00 95.19 93 VAL A CA 1
ATOM 708 C C . VAL A 1 93 ? -0.286 -2.447 2.803 1.00 95.19 93 VAL A C 1
ATOM 710 O O . VAL A 1 93 ? -0.160 -1.223 2.720 1.00 95.19 93 VAL A O 1
ATOM 713 N N . LEU A 1 94 ? -1.337 -3.037 3.367 1.00 92.44 94 LEU A N 1
ATOM 714 C CA . LEU A 1 94 ? -2.425 -2.339 4.037 1.00 92.44 94 LEU A CA 1
ATOM 715 C C . LEU A 1 94 ? -2.781 -3.052 5.337 1.00 92.44 94 LEU A C 1
ATOM 717 O O . LEU A 1 94 ? -2.646 -4.272 5.430 1.00 92.44 94 LEU A O 1
ATOM 721 N N . LEU A 1 95 ? -3.253 -2.288 6.319 1.00 89.75 95 LEU A N 1
ATOM 722 C CA . LEU A 1 95 ? -3.745 -2.823 7.579 1.00 89.75 95 LEU A CA 1
ATOM 723 C C . LEU A 1 95 ? -5.258 -2.618 7.648 1.00 89.75 95 LEU A C 1
ATOM 725 O O . LEU A 1 95 ? -5.745 -1.491 7.583 1.00 89.75 95 LEU A O 1
ATOM 729 N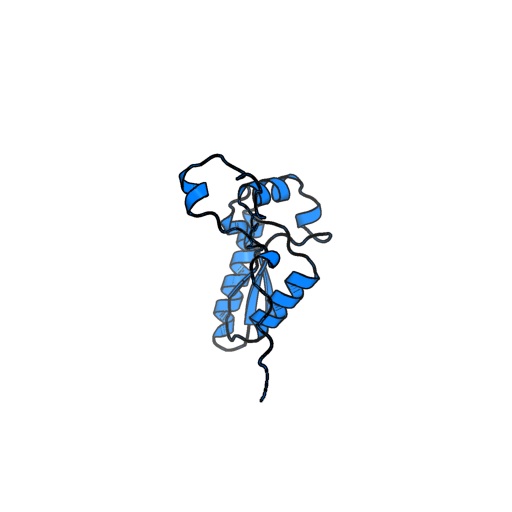 N . GLY A 1 96 ? -5.997 -3.723 7.717 1.00 87.69 96 GLY A N 1
ATOM 730 C CA . GLY A 1 96 ? -7.440 -3.696 7.929 1.00 87.69 96 GLY A CA 1
ATOM 731 C C . GLY A 1 96 ? -7.776 -3.551 9.412 1.00 87.69 96 GLY A C 1
ATOM 732 O O . GLY A 1 96 ? -7.103 -4.130 10.267 1.00 87.69 96 GLY A O 1
ATOM 733 N N . HIS A 1 97 ? -8.843 -2.817 9.718 1.00 83.62 97 HIS A N 1
ATOM 734 C CA . HIS A 1 97 ? -9.423 -2.754 11.055 1.00 83.62 97 HIS A CA 1
ATOM 735 C C . HIS A 1 97 ? -10.043 -4.108 11.393 1.00 83.62 97 HIS A C 1
ATOM 737 O O . HIS A 1 97 ? -11.030 -4.521 10.782 1.00 83.62 97 HIS A O 1
ATOM 743 N N . THR A 1 98 ? -9.446 -4.810 12.351 1.00 81.75 98 THR A N 1
ATOM 744 C CA . THR A 1 98 ? -10.040 -6.024 12.916 1.00 81.75 98 THR A CA 1
ATOM 745 C C . THR A 1 98 ? -10.918 -5.613 14.083 1.00 81.75 98 THR A C 1
ATOM 747 O O . THR A 1 98 ? -10.437 -4.948 14.995 1.00 81.75 98 THR A O 1
ATOM 750 N N . LEU A 1 99 ? -12.187 -6.015 14.054 1.00 80.81 99 LEU A N 1
ATOM 751 C CA . LEU A 1 99 ? -13.127 -5.684 15.118 1.00 80.81 99 LEU A CA 1
ATOM 752 C C . LEU A 1 99 ? -12.818 -6.505 16.368 1.00 80.81 99 LEU A C 1
ATOM 754 O O . LEU A 1 99 ? -12.644 -7.728 16.297 1.00 80.81 99 LEU A O 1
ATOM 758 N N . GLU A 1 100 ? -12.802 -5.848 17.518 1.00 84.56 100 GLU A N 1
ATOM 759 C CA . GLU A 1 100 ? -12.692 -6.529 18.803 1.00 84.56 100 GLU A CA 1
ATOM 760 C C . GLU A 1 100 ? -14.022 -7.216 19.175 1.00 84.56 100 GLU A C 1
ATOM 762 O O . GLU A 1 100 ? -15.097 -6.962 18.605 1.00 84.56 100 GLU A O 1
ATOM 767 N N . GLU A 1 101 ? -13.963 -8.150 20.124 1.00 80.25 101 GLU A N 1
ATOM 768 C CA . GLU A 1 101 ? -15.155 -8.838 20.617 1.00 80.25 101 GLU A CA 1
ATOM 769 C C . GLU A 1 101 ? -16.112 -7.832 21.282 1.00 80.25 101 GLU A C 1
ATOM 771 O O . GLU A 1 101 ? -15.724 -7.054 22.151 1.00 80.25 101 GLU A O 1
ATOM 776 N N . GLY A 1 102 ? -17.371 -7.802 20.835 1.00 77.69 102 GLY A N 1
ATOM 777 C CA . GLY A 1 102 ? -18.372 -6.846 21.323 1.00 77.69 102 GLY A CA 1
ATOM 778 C C . GLY A 1 102 ? -18.268 -5.422 20.758 1.00 77.69 102 GLY A C 1
ATOM 779 O O . GLY A 1 102 ? -19.164 -4.619 21.016 1.00 77.69 102 GLY A O 1
ATOM 780 N N . GLU A 1 103 ? -17.251 -5.097 19.948 1.00 81.81 103 GLU A N 1
ATOM 781 C CA . GLU A 1 103 ? -17.168 -3.795 19.271 1.00 81.81 103 GLU A CA 1
ATOM 782 C C . GLU A 1 103 ? -18.366 -3.621 18.312 1.00 81.81 103 GLU A C 1
ATOM 784 O O . GLU A 1 103 ? -18.620 -4.501 17.477 1.00 81.81 103 GLU A O 1
ATOM 789 N N . PRO A 1 104 ? -19.147 -2.532 18.397 1.00 79.25 104 PRO A N 1
ATOM 790 C CA . PRO A 1 104 ? -20.259 -2.325 17.479 1.00 79.25 104 PRO A CA 1
ATOM 791 C C . PRO A 1 104 ? -19.742 -2.150 16.049 1.00 79.25 104 PRO A C 1
ATOM 793 O O . PRO A 1 104 ? -18.679 -1.580 15.819 1.00 79.25 104 PRO A O 1
ATOM 796 N N . LEU A 1 105 ? -20.509 -2.632 15.070 1.00 77.12 105 LEU A N 1
ATOM 797 C CA . LEU A 1 105 ? -20.153 -2.402 13.674 1.00 77.12 105 LEU A CA 1
ATOM 798 C C . LEU A 1 105 ? -20.194 -0.901 13.358 1.00 77.12 105 LEU A C 1
ATOM 800 O O . LEU A 1 105 ? -21.139 -0.230 13.781 1.00 77.12 105 LEU A O 1
ATOM 804 N N . PRO A 1 106 ? -19.246 -0.383 12.553 1.00 70.75 106 PRO A N 1
ATOM 805 C CA . PRO A 1 106 ? -19.237 1.025 12.155 1.00 70.75 106 PRO A CA 1
ATOM 806 C C . PRO A 1 106 ? -20.513 1.435 11.413 1.00 70.75 106 PRO A C 1
ATOM 808 O O . PRO A 1 106 ? -20.943 2.583 11.478 1.00 70.75 106 PRO A O 1
ATOM 811 N N . LEU A 1 107 ? -21.126 0.478 10.710 1.00 70.56 107 LEU A N 1
ATOM 812 C CA . LEU A 1 107 ? -22.410 0.632 10.045 1.00 70.56 107 LEU A CA 1
ATOM 813 C C . LEU A 1 107 ? -23.354 -0.484 10.513 1.00 70.56 107 LEU A C 1
ATOM 815 O O . LEU A 1 107 ? -22.982 -1.659 10.423 1.00 70.56 107 LEU A O 1
ATOM 819 N N . PRO A 1 108 ? -24.576 -0.155 10.971 1.00 67.50 108 PRO A N 1
ATOM 820 C CA . PRO A 1 108 ? -25.577 -1.140 11.358 1.00 67.50 108 PRO A CA 1
ATOM 821 C C . PRO A 1 108 ? -26.154 -1.803 10.102 1.00 67.50 108 PRO A C 1
ATOM 823 O O . PRO A 1 108 ? -27.217 -1.442 9.604 1.00 67.50 108 PRO A O 1
ATOM 826 N N . SER A 1 109 ? -25.410 -2.759 9.556 1.00 76.50 109 SER A N 1
ATOM 827 C CA . SER A 1 109 ? -25.823 -3.582 8.427 1.00 76.50 109 SER A CA 1
ATOM 828 C C . SER A 1 109 ? -25.978 -5.023 8.907 1.00 76.50 109 SER A C 1
ATOM 830 O O . SER A 1 109 ? -24.989 -5.603 9.363 1.00 76.50 109 SER A O 1
ATOM 832 N N . PRO A 1 110 ? -27.176 -5.626 8.783 1.00 78.94 110 PRO A N 1
ATOM 833 C CA . PRO A 1 110 ? -27.379 -7.041 9.087 1.00 78.94 110 PRO A CA 1
ATOM 834 C C . PRO A 1 110 ? -26.403 -7.939 8.320 1.00 78.94 110 PRO A C 1
ATOM 836 O O . PRO A 1 110 ? -25.851 -8.869 8.888 1.00 78.94 110 PRO A O 1
ATOM 839 N N . LEU A 1 111 ? -26.094 -7.585 7.066 1.00 80.44 111 LEU A N 1
ATOM 840 C CA . LEU A 1 111 ? -25.124 -8.317 6.251 1.00 80.44 111 LEU A CA 1
ATOM 841 C C . LEU A 1 111 ? -23.714 -8.272 6.849 1.00 80.44 111 LEU A C 1
ATOM 843 O O . LEU A 1 111 ? -23.007 -9.272 6.823 1.00 80.44 111 LEU A O 1
ATOM 847 N N . LEU A 1 112 ? -23.298 -7.118 7.385 1.00 77.81 112 LEU A N 1
ATOM 848 C CA . LEU A 1 112 ? -21.986 -6.994 8.018 1.00 77.81 112 LEU A CA 1
ATOM 849 C C . LEU A 1 112 ? -21.914 -7.799 9.320 1.00 77.81 112 LEU A C 1
ATOM 851 O O . LEU A 1 112 ? -20.838 -8.280 9.647 1.00 77.81 112 LEU A O 1
ATOM 855 N N . ALA A 1 113 ? -23.024 -7.978 10.045 1.00 78.06 113 ALA A N 1
ATOM 856 C CA . ALA A 1 113 ? -23.043 -8.773 11.277 1.00 78.06 113 ALA A CA 1
ATOM 857 C C . ALA A 1 113 ? -22.667 -10.238 11.032 1.00 78.06 113 ALA A C 1
ATOM 859 O O . ALA A 1 113 ? -21.951 -10.816 11.846 1.00 78.06 113 ALA A O 1
ATOM 860 N N . ASP A 1 114 ? -23.077 -10.789 9.889 1.00 80.94 114 ASP A N 1
ATOM 861 C CA . ASP A 1 114 ? -22.843 -12.193 9.547 1.00 80.94 114 ASP A CA 1
ATOM 862 C C . ASP A 1 114 ? -21.437 -12.456 8.978 1.00 80.94 114 ASP A C 1
ATOM 864 O O . ASP A 1 114 ? -20.935 -13.575 9.070 1.00 80.94 114 ASP A O 1
ATOM 868 N N . ILE A 1 115 ? -20.788 -11.444 8.386 1.00 82.12 115 ILE A N 1
ATOM 869 C CA . ILE A 1 115 ? -19.478 -11.592 7.716 1.00 82.12 115 ILE A CA 1
ATOM 870 C C . ILE A 1 115 ? -18.319 -10.921 8.458 1.00 82.12 115 ILE A C 1
ATOM 872 O O . ILE A 1 115 ? -17.159 -11.131 8.100 1.00 82.12 115 ILE A O 1
ATOM 876 N N . ALA A 1 116 ? -18.604 -10.073 9.447 1.00 78.44 116 ALA A N 1
ATOM 877 C CA . ALA A 1 116 ? -17.581 -9.339 10.174 1.00 78.44 116 ALA A CA 1
ATOM 878 C C . ALA A 1 116 ? -16.667 -10.292 10.945 1.00 78.44 116 ALA A C 1
ATOM 880 O O . ALA A 1 116 ? -17.081 -10.972 11.885 1.00 78.44 116 ALA A O 1
ATOM 881 N N . ILE A 1 117 ? -15.391 -10.289 10.570 1.00 78.25 117 ILE A N 1
ATOM 882 C CA . ILE A 1 117 ? -14.362 -11.051 11.265 1.00 78.25 117 ILE A CA 1
ATOM 883 C C . ILE A 1 117 ? -14.009 -10.306 12.550 1.00 78.25 117 ILE A C 1
ATOM 885 O O . ILE A 1 117 ? -13.582 -9.149 12.518 1.00 78.25 117 ILE A O 1
ATOM 889 N N . ARG A 1 118 ? -14.194 -10.988 13.680 1.00 83.56 118 ARG A N 1
ATOM 890 C CA . ARG A 1 118 ? -13.857 -10.484 15.009 1.00 83.56 118 ARG A CA 1
ATOM 891 C C . ARG A 1 118 ? -12.683 -11.247 15.582 1.00 83.56 118 ARG A C 1
ATOM 893 O O . ARG A 1 118 ? -12.535 -12.450 15.358 1.00 83.56 118 ARG A O 1
ATOM 900 N N . LYS A 1 119 ? -11.863 -10.549 16.352 1.00 79.62 119 LYS A N 1
ATOM 901 C CA . LYS A 1 119 ? -10.790 -11.172 17.116 1.00 79.62 119 LYS A CA 1
ATOM 902 C C . LYS A 1 119 ? -11.412 -12.049 18.203 1.00 79.62 119 LYS A C 1
ATOM 904 O O . LYS A 1 119 ? -12.171 -11.564 19.034 1.00 79.62 119 LYS A O 1
ATOM 909 N N . ILE A 1 120 ? -11.125 -13.348 18.170 1.00 71.12 120 ILE A N 1
ATOM 910 C CA . ILE A 1 120 ? -11.597 -14.284 19.196 1.00 71.12 120 ILE A CA 1
ATOM 911 C C . ILE A 1 120 ? -10.713 -14.101 20.430 1.00 71.12 120 ILE A C 1
ATOM 913 O O . ILE A 1 120 ? -9.487 -14.213 20.336 1.00 71.12 120 ILE A O 1
ATOM 917 N N . SER A 1 121 ? -11.322 -13.829 21.584 1.00 61.53 121 SER A N 1
ATOM 918 C CA . SER A 1 121 ? -10.603 -13.730 22.851 1.00 61.53 121 SER A CA 1
ATOM 919 C C . SER A 1 121 ? -9.891 -15.045 23.188 1.00 61.53 121 SER A C 1
ATOM 921 O O . SER A 1 121 ? -10.493 -16.121 23.225 1.00 61.53 121 SER A O 1
ATOM 923 N N . SER A 1 122 ? -8.593 -14.964 23.491 1.00 59.94 122 SER A N 1
ATOM 924 C CA . SER A 1 122 ? -7.763 -16.113 23.880 1.00 59.94 122 SER A CA 1
ATOM 925 C C . SER A 1 122 ? -8.211 -16.785 25.184 1.00 59.94 122 SER A C 1
ATOM 927 O O . SER A 1 122 ? -7.747 -17.879 25.489 1.00 59.94 122 SER A O 1
ATOM 929 N N . TYR A 1 123 ? -9.123 -16.170 25.946 1.00 57.16 123 TYR A N 1
ATOM 930 C CA . TYR A 1 123 ? -9.710 -16.754 27.158 1.00 57.16 123 TYR A CA 1
ATOM 931 C C . TYR A 1 123 ? -10.632 -17.955 26.888 1.00 57.16 123 TYR A C 1
ATOM 933 O O . TYR A 1 123 ? -10.939 -18.698 27.817 1.00 57.16 123 TYR A O 1
ATOM 941 N N . LEU A 1 124 ? -11.061 -18.170 25.640 1.00 56.50 124 LEU A N 1
ATOM 942 C CA . LEU A 1 124 ? -11.909 -19.303 25.249 1.00 56.50 124 LEU A CA 1
ATOM 943 C C . LEU A 1 124 ? -11.121 -20.565 24.863 1.00 56.50 124 LEU A C 1
ATOM 945 O O . LEU A 1 124 ? -11.733 -21.598 24.597 1.00 56.50 124 LEU A O 1
ATOM 949 N N . ILE A 1 125 ? -9.784 -20.512 24.839 1.00 57.09 125 ILE A N 1
ATOM 950 C CA . ILE A 1 125 ? -8.947 -21.697 24.617 1.00 57.09 125 ILE A CA 1
ATOM 951 C C . ILE A 1 125 ? -8.646 -22.307 25.996 1.00 57.09 125 ILE A C 1
ATOM 953 O O . ILE A 1 125 ? -7.855 -21.728 26.745 1.00 57.09 125 ILE A O 1
ATOM 957 N N . PRO A 1 126 ? -9.268 -23.440 26.380 1.00 58.88 126 PRO A N 1
ATOM 958 C CA . PRO A 1 126 ? -8.953 -24.083 27.648 1.00 58.88 126 PRO A CA 1
ATOM 959 C C . PRO A 1 126 ? -7.467 -24.481 27.668 1.00 58.88 126 PRO A C 1
ATOM 961 O O . PRO A 1 126 ? -6.939 -24.910 26.636 1.00 58.88 126 PRO A O 1
ATOM 964 N N . PRO A 1 127 ? -6.769 -24.343 28.813 1.00 66.50 127 PRO A N 1
ATOM 965 C CA . PRO A 1 127 ? -5.382 -24.775 28.921 1.00 66.50 127 PRO A CA 1
ATOM 966 C C . PRO A 1 127 ? -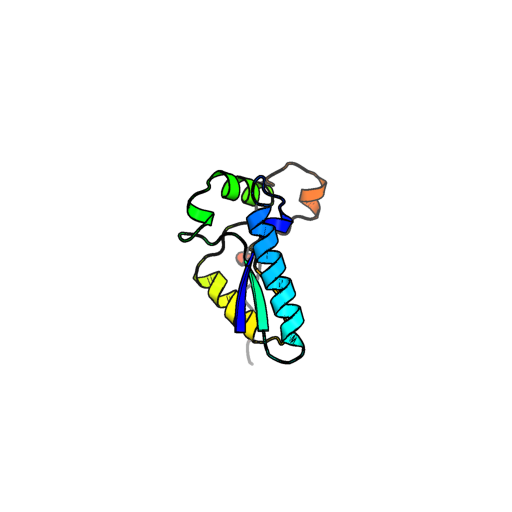5.278 -26.265 28.559 1.00 66.50 127 PRO A C 1
ATOM 968 O O . PRO A 1 127 ? -6.190 -27.031 28.892 1.00 66.50 127 PRO A O 1
ATOM 971 N N . PRO A 1 128 ? -4.198 -26.697 27.881 1.00 67.06 128 PRO A N 1
ATOM 972 C CA . PRO A 1 128 ? -4.022 -28.100 27.536 1.00 67.06 128 PRO A CA 1
ATOM 973 C C . PRO A 1 128 ? -4.080 -28.944 28.810 1.00 67.06 128 PRO A C 1
ATOM 975 O O . PRO A 1 128 ? -3.414 -28.638 29.802 1.00 67.06 128 PRO A O 1
ATOM 978 N N . THR A 1 129 ? -4.904 -29.992 28.792 1.00 70.06 129 THR A N 1
ATOM 979 C CA . THR A 1 129 ? -5.018 -30.945 29.895 1.00 70.06 129 THR A CA 1
ATOM 980 C C . THR A 1 129 ? -3.625 -31.498 30.208 1.00 70.06 129 THR A C 1
ATOM 982 O O . THR A 1 129 ? -2.949 -31.965 29.285 1.00 70.06 129 THR A O 1
ATOM 985 N N . PRO A 1 130 ? -3.157 -31.455 31.469 1.00 59.50 130 PRO A N 1
ATOM 986 C CA . PRO A 1 130 ? -1.869 -32.033 31.813 1.00 59.50 130 PRO A CA 1
ATOM 987 C C . PRO A 1 130 ? -1.910 -33.531 31.502 1.00 59.50 130 PRO A C 1
ATOM 989 O O . PRO A 1 130 ? -2.744 -34.266 32.030 1.00 59.50 130 PRO A O 1
ATOM 992 N N . ILE A 1 131 ? -1.021 -33.971 30.612 1.00 62.59 131 ILE A N 1
ATOM 993 C CA . ILE A 1 131 ? -0.813 -35.388 30.328 1.00 62.59 131 ILE A CA 1
ATOM 994 C C . ILE A 1 131 ? -0.176 -35.974 31.585 1.00 62.59 131 ILE A C 1
ATOM 996 O O . ILE A 1 131 ? 1.001 -35.747 31.863 1.00 62.59 131 ILE A O 1
ATOM 1000 N N . SER A 1 132 ? -0.965 -36.693 32.378 1.00 57.47 132 SER A N 1
ATOM 1001 C CA . SER A 1 132 ? -0.441 -37.518 33.457 1.00 57.47 132 SER A CA 1
ATOM 1002 C C . SER A 1 132 ? 0.302 -38.694 32.825 1.00 57.47 132 SER A C 1
ATOM 1004 O O . SER A 1 132 ? -0.321 -39.665 32.394 1.00 57.47 132 SER A O 1
ATOM 1006 N N . CYS A 1 133 ? 1.625 -38.592 32.729 1.00 54.06 133 CYS A N 1
ATOM 1007 C CA . CYS A 1 133 ? 2.468 -39.757 32.497 1.00 54.06 133 CYS A CA 1
ATOM 1008 C C . CYS A 1 133 ? 2.343 -40.676 33.720 1.00 54.06 133 CYS A C 1
ATOM 1010 O O . CYS A 1 133 ? 2.753 -40.289 34.816 1.00 54.06 133 CYS A O 1
ATOM 1012 N N . PHE A 1 134 ? 1.729 -41.842 33.520 1.00 53.75 134 PHE A N 1
ATOM 1013 C CA . PHE A 1 134 ? 1.868 -42.998 34.404 1.00 53.75 134 PHE A CA 1
ATOM 1014 C C . PHE A 1 134 ? 3.149 -43.757 34.058 1.00 53.75 134 PHE A C 1
ATOM 1016 O O . PHE A 1 134 ? 3.510 -43.766 32.857 1.00 53.75 134 PHE A O 1
#

pLDDT: mean 83.73, std 12.22, range [53.75, 97.81]

Organism: Petromyces alliaceus (NCBI:txid209559)

InterPro domains:
  IPR013968 Polyketide synthase-like, ketoreductase domain [PF08659] (1-49)
  IPR036291 NAD(P)-binding domain superfamily [SSF51735] (2-96)
  IPR050091 Polyketide and Nonribosomal Peptide Biosynthesis Enzymes [PTHR43775] (1-80)

Radius of gyration: 19.64 Å; chains: 1; bounding box: 44×59×51 Å